Protein AF-M8BZ46-F1 (afdb_monomer_lite)

Radius of gyration: 16.23 Å; chains: 1; bounding box: 36×36×46 Å

Sequence (127 aa):
MAEPAGWCIVSSKEQSVLLWVRDVNGWWVVKKEVPLLKQFGYLKRIRRDEWMKRLRILAMKAGYVYIEFWSIRKSESYILVLNLNTVKLQQIFCNNADERYRGAAFPFFLRLSPLPAADDDKELQDA

Structure (mmCIF, N/CA/C/O backbone):
data_AF-M8BZ46-F1
#
_entry.id   AF-M8BZ46-F1
#
loop_
_atom_site.group_PDB
_atom_site.id
_atom_site.type_symbol
_atom_site.label_atom_id
_atom_site.label_alt_id
_atom_site.label_comp_id
_atom_site.label_asym_id
_atom_site.label_entity_id
_atom_site.label_seq_id
_atom_site.pdbx_PDB_ins_code
_atom_site.Cartn_x
_atom_site.Cartn_y
_atom_site.Cartn_z
_atom_site.occupancy
_atom_site.B_iso_or_equiv
_atom_site.auth_seq_id
_atom_site.auth_comp_id
_atom_site.auth_asym_id
_atom_site.auth_atom_id
_atom_site.pdbx_PDB_model_num
ATOM 1 N N . MET A 1 1 ? 8.506 -4.863 -25.446 1.00 30.16 1 MET A N 1
ATOM 2 C CA . MET A 1 1 ? 9.863 -4.638 -24.908 1.00 30.16 1 MET A CA 1
ATOM 3 C C . MET A 1 1 ? 9.824 -5.049 -23.453 1.00 30.16 1 MET A C 1
ATOM 5 O O . MET A 1 1 ? 9.037 -4.472 -22.715 1.00 30.16 1 MET A O 1
ATOM 9 N N . ALA A 1 2 ? 10.550 -6.100 -23.079 1.00 33.44 2 ALA A N 1
ATOM 10 C CA . ALA A 1 2 ? 10.614 -6.538 -21.692 1.00 33.44 2 ALA A CA 1
ATOM 11 C C . ALA A 1 2 ? 11.322 -5.442 -20.887 1.00 33.44 2 ALA A C 1
ATOM 13 O O . ALA A 1 2 ? 12.478 -5.126 -21.171 1.00 33.44 2 ALA A O 1
ATOM 14 N N . GLU A 1 3 ? 10.610 -4.810 -19.950 1.00 43.00 3 GLU A N 1
ATOM 15 C CA . GLU A 1 3 ? 11.262 -3.973 -18.947 1.00 43.00 3 GLU A CA 1
ATOM 16 C C . GLU A 1 3 ? 12.3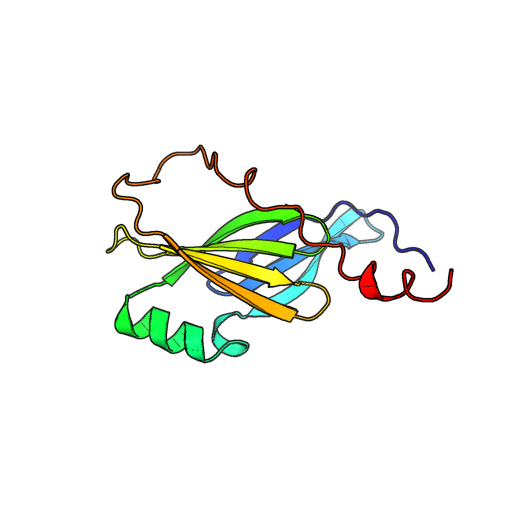61 -4.830 -18.297 1.00 43.00 3 GLU A C 1
ATOM 18 O O . GLU A 1 3 ? 12.107 -6.007 -18.012 1.00 43.00 3 GLU A O 1
ATOM 23 N N . PRO A 1 4 ? 13.587 -4.305 -18.104 1.00 46.81 4 PRO A N 1
ATOM 24 C CA . PRO A 1 4 ? 14.599 -5.047 -17.369 1.00 46.81 4 PRO A CA 1
ATOM 25 C C . PRO A 1 4 ? 13.958 -5.452 -16.047 1.00 46.81 4 PRO A C 1
ATOM 27 O O . PRO A 1 4 ? 13.249 -4.629 -15.467 1.00 46.81 4 PRO A O 1
ATOM 30 N N . ALA A 1 5 ? 14.154 -6.708 -15.629 1.00 54.12 5 ALA A N 1
ATOM 31 C CA . ALA A 1 5 ? 13.701 -7.276 -14.359 1.00 54.12 5 ALA A CA 1
ATOM 32 C C . ALA A 1 5 ? 14.283 -6.453 -13.196 1.00 54.12 5 ALA A C 1
ATOM 34 O O . ALA A 1 5 ? 15.288 -6.787 -12.572 1.00 54.12 5 ALA A O 1
ATOM 35 N N . GLY A 1 6 ? 13.715 -5.268 -13.035 1.00 61.59 6 GLY A N 1
ATOM 36 C CA . GLY A 1 6 ? 14.365 -4.114 -12.471 1.00 61.59 6 GLY A CA 1
ATOM 37 C C . GLY A 1 6 ? 14.122 -4.145 -10.993 1.00 61.59 6 GLY A C 1
ATOM 38 O O . GLY A 1 6 ? 12.986 -4.261 -10.535 1.00 61.59 6 GLY A O 1
ATOM 39 N N . TRP A 1 7 ? 15.209 -4.033 -10.248 1.00 70.88 7 TRP A N 1
ATOM 40 C CA . TRP A 1 7 ? 15.165 -3.841 -8.816 1.00 70.88 7 TRP A CA 1
ATOM 41 C C . TRP A 1 7 ? 14.252 -2.645 -8.548 1.00 70.88 7 TRP A C 1
ATOM 43 O O . TRP A 1 7 ? 14.548 -1.523 -8.965 1.00 70.88 7 TRP A O 1
ATOM 53 N N . CYS A 1 8 ? 13.115 -2.902 -7.911 1.00 83.69 8 CYS A N 1
ATOM 54 C CA . CYS A 1 8 ? 12.167 -1.876 -7.525 1.00 83.69 8 CYS A CA 1
ATOM 55 C C . CYS A 1 8 ? 12.096 -1.805 -6.005 1.00 83.69 8 CYS A C 1
ATOM 57 O O . CYS A 1 8 ? 12.235 -2.809 -5.305 1.00 83.69 8 CYS A O 1
ATOM 59 N N . ILE A 1 9 ? 11.909 -0.594 -5.494 1.00 89.56 9 ILE A N 1
ATOM 60 C CA . ILE A 1 9 ? 11.704 -0.352 -4.070 1.00 89.56 9 ILE A CA 1
ATOM 61 C C . ILE A 1 9 ? 10.314 0.232 -3.910 1.00 89.56 9 ILE A C 1
ATOM 63 O O . ILE A 1 9 ? 9.926 1.150 -4.633 1.00 89.56 9 ILE A O 1
ATOM 67 N N . VAL A 1 10 ? 9.575 -0.276 -2.931 1.00 90.38 10 VAL A N 1
ATOM 68 C CA . VAL A 1 10 ? 8.326 0.342 -2.503 1.00 90.38 10 VAL A CA 1
ATOM 69 C C . VAL A 1 10 ? 8.560 1.025 -1.174 1.00 90.38 10 VAL A C 1
ATOM 71 O O . VAL A 1 10 ? 9.032 0.414 -0.218 1.00 90.38 10 VAL A O 1
ATOM 74 N N . SER A 1 11 ? 8.221 2.305 -1.113 1.00 91.75 11 SER A N 1
ATOM 75 C CA . SER A 1 11 ? 8.237 3.069 0.126 1.00 91.75 11 SER A CA 1
ATOM 76 C C . SER A 1 11 ? 6.921 3.808 0.315 1.00 91.75 11 SER A C 1
ATOM 78 O O . SER A 1 11 ? 6.056 3.832 -0.563 1.00 91.75 11 SER A O 1
ATOM 80 N N . SER A 1 12 ? 6.746 4.395 1.492 1.00 92.12 12 SER A N 1
ATOM 81 C CA . SER A 1 12 ? 5.614 5.264 1.785 1.00 92.12 12 SER A CA 1
ATOM 82 C C . SER A 1 12 ? 6.105 6.650 2.165 1.00 92.12 12 SER A C 1
ATOM 84 O O . SER A 1 12 ? 7.028 6.780 2.972 1.00 92.12 12 SER A O 1
ATOM 86 N N . LYS A 1 13 ? 5.436 7.679 1.653 1.00 92.38 13 LYS A N 1
ATOM 87 C CA . LYS A 1 13 ? 5.593 9.065 2.097 1.00 92.38 13 LYS A CA 1
ATOM 88 C C . LYS A 1 13 ? 4.211 9.581 2.465 1.00 92.38 13 LYS A C 1
ATOM 90 O O . LYS A 1 13 ? 3.311 9.568 1.636 1.00 92.38 13 LYS A O 1
ATOM 95 N N . GLU A 1 14 ? 4.029 9.990 3.717 1.00 89.19 14 GLU A N 1
ATOM 96 C CA . GLU A 1 14 ? 2.719 10.394 4.249 1.00 89.19 14 GLU A CA 1
ATOM 97 C C . GLU A 1 14 ? 1.642 9.303 4.060 1.00 89.19 14 GLU A C 1
ATOM 99 O O . GLU A 1 14 ? 1.773 8.223 4.637 1.00 89.19 14 GLU A O 1
ATOM 104 N N . GLN A 1 15 ? 0.579 9.567 3.283 1.00 91.75 15 GLN A N 1
ATOM 105 C CA . GLN A 1 15 ? -0.413 8.561 2.872 1.00 91.75 15 GLN A CA 1
ATOM 106 C C . GLN A 1 15 ? -0.303 8.162 1.393 1.00 91.75 15 GLN A C 1
ATOM 108 O O . GLN A 1 15 ? -1.288 7.722 0.794 1.00 91.75 15 GLN A O 1
ATOM 113 N N . SER A 1 16 ? 0.882 8.309 0.808 1.00 94.69 16 SER A N 1
ATOM 114 C CA . SER A 1 16 ? 1.188 7.859 -0.545 1.00 94.69 16 SER A CA 1
ATOM 115 C C . SER A 1 16 ? 2.085 6.625 -0.529 1.00 94.69 16 SER A C 1
ATOM 117 O O . SER A 1 16 ? 3.012 6.523 0.279 1.00 94.69 16 SER A O 1
ATOM 119 N N . VAL A 1 17 ? 1.834 5.711 -1.465 1.00 95.44 17 VAL A N 1
ATOM 120 C CA . VAL A 1 17 ? 2.743 4.610 -1.815 1.00 95.44 17 VAL A CA 1
ATOM 121 C C . VAL A 1 17 ? 3.582 5.041 -3.010 1.00 95.44 17 VAL A C 1
ATOM 123 O O . VAL A 1 17 ? 3.036 5.524 -3.999 1.00 95.44 17 VAL A O 1
ATOM 126 N N . LEU A 1 18 ? 4.896 4.863 -2.921 1.00 95.06 18 LEU A N 1
ATOM 127 C CA . LEU A 1 18 ? 5.859 5.241 -3.947 1.00 95.06 18 LEU A CA 1
ATOM 128 C C . LEU A 1 18 ? 6.543 3.990 -4.492 1.00 95.06 18 LEU A C 1
ATOM 130 O O . LEU A 1 18 ? 7.124 3.222 -3.726 1.00 95.06 18 LEU A O 1
ATOM 134 N N . LEU A 1 19 ? 6.494 3.815 -5.810 1.00 93.69 19 LEU A N 1
ATOM 135 C CA . LEU A 1 19 ? 7.282 2.827 -6.535 1.00 93.69 19 LEU A CA 1
ATOM 136 C C . LEU A 1 19 ? 8.517 3.513 -7.113 1.00 93.69 19 LEU A C 1
ATOM 138 O O . LEU A 1 19 ? 8.402 4.399 -7.964 1.00 93.69 19 LEU A O 1
ATOM 142 N N . TRP A 1 20 ? 9.681 3.063 -6.672 1.00 92.69 20 TRP A N 1
ATOM 143 C CA . TRP A 1 20 ? 10.979 3.524 -7.133 1.00 92.69 20 TRP A CA 1
ATOM 144 C C . TRP A 1 20 ? 11.592 2.498 -8.068 1.00 92.69 20 TRP A C 1
ATOM 146 O O . TRP A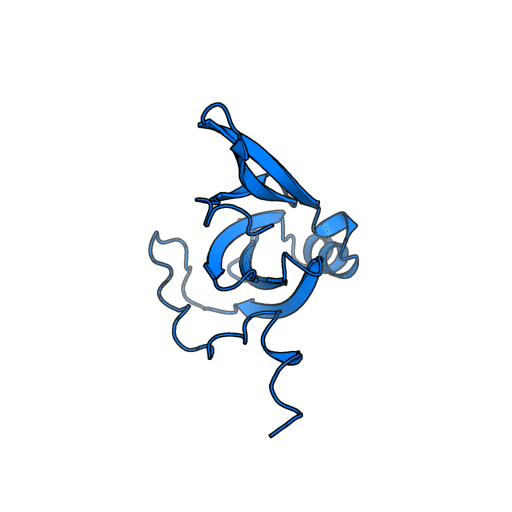 1 20 ? 11.532 1.295 -7.809 1.00 92.69 20 TRP A O 1
ATOM 156 N N . VAL A 1 21 ? 12.218 2.985 -9.129 1.00 91.19 21 VAL A N 1
ATOM 157 C CA . VAL A 1 21 ? 12.983 2.176 -10.080 1.00 91.19 21 VAL A CA 1
ATOM 158 C C . VAL A 1 21 ? 14.352 2.806 -10.288 1.00 91.19 21 VAL A C 1
ATOM 160 O O . VAL A 1 21 ? 14.534 3.998 -10.028 1.00 91.19 21 VAL A O 1
ATOM 163 N N . ARG A 1 22 ? 15.318 2.009 -10.745 1.00 89.31 22 ARG A N 1
ATOM 164 C CA . ARG A 1 22 ? 16.589 2.540 -11.238 1.00 89.31 22 ARG A CA 1
ATOM 165 C C . ARG A 1 22 ? 16.384 3.125 -12.634 1.00 89.31 22 ARG A C 1
ATOM 167 O O . ARG A 1 22 ? 15.819 2.456 -13.496 1.00 89.31 22 ARG A O 1
ATOM 174 N N . ASP A 1 23 ? 16.821 4.361 -12.840 1.00 86.81 23 ASP A N 1
ATOM 175 C CA . ASP A 1 23 ? 16.914 4.949 -14.175 1.00 86.81 23 ASP A CA 1
ATOM 176 C C . ASP A 1 23 ? 18.135 4.397 -14.941 1.00 86.81 23 ASP A C 1
ATOM 178 O O . ASP A 1 23 ? 18.920 3.600 -14.418 1.00 86.81 23 ASP A O 1
ATOM 182 N N . VAL A 1 24 ? 18.309 4.833 -16.191 1.00 85.56 24 VAL A N 1
ATOM 183 C CA . VAL A 1 24 ? 19.437 4.424 -17.052 1.00 85.56 24 VAL A CA 1
ATOM 184 C C . VAL A 1 24 ? 20.809 4.825 -16.501 1.00 85.56 24 VAL A C 1
ATOM 186 O O . VAL A 1 24 ? 21.811 4.205 -16.841 1.00 85.56 24 VAL A O 1
ATOM 189 N N . ASN A 1 25 ? 20.854 5.832 -15.631 1.00 88.06 25 ASN A N 1
ATOM 190 C CA . ASN A 1 25 ? 22.064 6.324 -14.978 1.00 88.06 25 ASN A CA 1
ATOM 191 C C . ASN A 1 25 ? 22.307 5.627 -13.628 1.00 88.06 25 ASN A C 1
ATOM 193 O O . ASN A 1 25 ? 23.263 5.944 -12.920 1.00 88.06 25 ASN A O 1
ATOM 197 N N . GLY A 1 26 ? 21.431 4.695 -13.246 1.00 83.94 26 GLY A N 1
ATOM 198 C CA . GLY A 1 26 ? 21.489 3.999 -11.978 1.00 83.94 26 GLY A CA 1
ATOM 199 C C . GLY A 1 26 ? 21.019 4.833 -10.788 1.00 83.94 26 GLY A C 1
ATOM 200 O O . GLY A 1 26 ? 21.312 4.442 -9.669 1.00 83.94 26 GLY A O 1
ATOM 201 N N . TRP A 1 27 ? 20.280 5.930 -10.942 1.00 89.19 27 TRP A N 1
ATOM 202 C CA . TRP A 1 27 ? 19.654 6.669 -9.836 1.00 89.19 27 TRP A CA 1
ATOM 203 C C . TRP A 1 27 ? 18.270 6.116 -9.496 1.00 89.19 27 TRP A C 1
ATOM 205 O O . TRP A 1 27 ? 17.566 5.592 -10.353 1.00 89.19 27 TRP A O 1
ATOM 215 N N . TRP A 1 28 ? 17.863 6.227 -8.229 1.00 91.06 28 TRP A N 1
ATOM 216 C CA . TRP A 1 28 ? 16.496 5.894 -7.826 1.00 91.06 28 TRP A CA 1
ATOM 217 C C . TRP A 1 28 ? 15.551 7.033 -8.187 1.00 91.06 28 TRP A C 1
ATOM 219 O O . TRP A 1 28 ? 15.688 8.144 -7.677 1.00 91.06 28 TRP A O 1
ATOM 229 N N . VAL A 1 29 ? 14.558 6.734 -9.019 1.00 92.69 29 VAL A N 1
ATOM 230 C CA . VAL A 1 29 ? 13.519 7.683 -9.428 1.00 92.69 29 VAL A CA 1
ATOM 231 C C . VAL A 1 29 ? 12.138 7.127 -9.109 1.00 92.69 29 VAL A C 1
ATOM 233 O O . VAL A 1 29 ? 11.906 5.917 -9.182 1.00 92.69 29 VAL A O 1
ATOM 236 N N . VAL A 1 30 ? 11.202 8.005 -8.744 1.00 93.31 30 VAL A N 1
ATOM 237 C CA . VAL A 1 30 ? 9.804 7.615 -8.523 1.00 93.31 30 VAL A CA 1
ATOM 238 C C . VAL A 1 30 ? 9.153 7.360 -9.880 1.00 93.31 30 VAL A C 1
ATOM 240 O O . VAL A 1 30 ? 8.912 8.295 -10.638 1.00 93.31 30 VAL A O 1
ATOM 243 N N . LYS A 1 31 ? 8.833 6.097 -10.175 1.00 92.31 31 LYS A N 1
ATOM 244 C CA . LYS A 1 31 ? 8.057 5.710 -11.366 1.00 92.31 31 LYS A CA 1
ATOM 245 C C . LYS A 1 31 ? 6.567 5.960 -11.160 1.00 92.31 31 LYS A C 1
ATOM 247 O O . LYS A 1 31 ? 5.860 6.308 -12.101 1.00 92.31 31 LYS A O 1
ATOM 252 N N . LYS A 1 32 ? 6.072 5.736 -9.939 1.00 92.75 32 LYS A N 1
ATOM 253 C CA . LYS A 1 32 ? 4.642 5.832 -9.624 1.00 92.75 32 LYS A CA 1
ATOM 254 C C . LYS A 1 32 ? 4.414 6.287 -8.192 1.00 92.75 32 LYS A C 1
ATOM 256 O O . LYS A 1 32 ? 5.021 5.754 -7.269 1.00 92.75 32 LYS A O 1
ATOM 261 N N . GLU A 1 33 ? 3.479 7.212 -8.018 1.00 95.88 33 GLU A N 1
ATOM 262 C CA . GLU A 1 33 ? 2.950 7.615 -6.718 1.00 95.88 33 GLU A CA 1
ATOM 263 C C . GLU A 1 33 ? 1.448 7.323 -6.659 1.00 95.88 33 GLU A C 1
ATOM 265 O O . GLU A 1 33 ? 0.688 7.697 -7.554 1.00 95.88 33 GLU A O 1
ATOM 270 N N . VAL A 1 34 ? 1.010 6.657 -5.591 1.00 96.19 34 VAL A N 1
ATOM 271 C CA . VAL A 1 34 ? -0.398 6.354 -5.335 1.00 96.19 34 VAL A CA 1
ATOM 272 C C . VAL A 1 34 ? -0.828 7.031 -4.032 1.00 96.19 34 VAL A C 1
ATOM 274 O O . VAL A 1 34 ? -0.601 6.471 -2.956 1.00 96.19 34 VAL A O 1
ATOM 277 N N . PRO A 1 35 ? -1.470 8.214 -4.095 1.00 95.50 35 PRO A N 1
ATOM 278 C CA . PRO A 1 35 ? -1.994 8.892 -2.913 1.00 95.50 35 PRO A CA 1
ATOM 279 C C . PRO A 1 35 ? -3.268 8.191 -2.427 1.00 95.50 35 PRO A C 1
ATOM 281 O O . PRO A 1 35 ? -4.362 8.437 -2.947 1.00 95.50 35 PRO A O 1
ATOM 284 N N . LEU A 1 36 ? -3.147 7.322 -1.419 1.00 94.62 36 LEU A N 1
ATOM 285 C CA . LEU A 1 36 ? -4.216 6.403 -1.011 1.00 94.62 36 LEU A CA 1
ATOM 286 C C . LEU A 1 36 ? -5.504 7.134 -0.627 1.00 94.62 36 LEU A C 1
ATOM 288 O O . LEU A 1 36 ? -6.580 6.754 -1.072 1.00 94.62 36 LEU A O 1
ATOM 292 N N . LEU A 1 37 ? -5.418 8.220 0.146 1.00 93.00 37 LEU A N 1
ATOM 293 C CA . LEU A 1 37 ? -6.612 8.962 0.571 1.00 93.00 37 LEU A CA 1
ATOM 294 C C . LEU A 1 37 ? -7.294 9.714 -0.572 1.00 93.00 37 LEU A C 1
ATOM 296 O O . LEU A 1 37 ? -8.488 9.990 -0.488 1.00 93.00 37 LEU A O 1
ATOM 300 N N . LYS A 1 38 ? -6.548 10.090 -1.616 1.00 93.25 38 LYS A N 1
ATOM 301 C CA . LYS A 1 38 ? -7.118 10.752 -2.792 1.00 93.25 38 LYS A CA 1
ATOM 302 C C . LYS A 1 38 ? -7.794 9.729 -3.702 1.00 93.25 38 LYS A C 1
ATOM 304 O O . LYS A 1 38 ? -8.883 10.009 -4.186 1.00 93.25 38 LYS A O 1
ATOM 309 N N . GLN A 1 39 ? -7.170 8.565 -3.880 1.00 94.12 39 GLN A N 1
ATOM 310 C CA . GLN A 1 39 ? -7.683 7.489 -4.730 1.00 94.12 39 GLN A CA 1
ATOM 311 C C . GLN A 1 39 ? -8.847 6.723 -4.089 1.00 94.12 39 GLN A C 1
ATOM 313 O O . GLN A 1 39 ? -9.794 6.345 -4.770 1.00 94.12 39 GLN A O 1
ATOM 318 N N . PHE A 1 40 ? -8.813 6.520 -2.771 1.00 93.31 40 PHE A N 1
ATOM 319 C CA . PHE A 1 40 ? -9.747 5.650 -2.064 1.00 93.31 40 PHE A CA 1
ATOM 320 C C . PHE A 1 40 ? -10.507 6.428 -0.986 1.00 93.31 40 PHE A C 1
ATOM 322 O O . PHE A 1 40 ? -10.068 6.566 0.157 1.00 93.31 40 PHE A O 1
ATOM 329 N N . GLY A 1 41 ? -11.684 6.944 -1.353 1.00 90.94 41 GLY A N 1
ATOM 330 C CA . GLY A 1 41 ? -12.491 7.814 -0.490 1.00 90.94 41 GLY A CA 1
ATOM 331 C C . GLY A 1 41 ? -12.889 7.193 0.855 1.00 90.94 41 GLY A C 1
ATOM 332 O O . GLY A 1 41 ? -12.951 7.906 1.856 1.00 90.94 41 GLY A O 1
ATOM 333 N N . TYR A 1 42 ? -13.090 5.874 0.923 1.00 88.25 42 TYR A N 1
ATOM 334 C CA . TYR A 1 42 ? -13.408 5.183 2.180 1.00 88.25 42 TYR A CA 1
ATOM 335 C C . TYR A 1 42 ? -12.250 5.223 3.191 1.00 88.25 42 TYR A C 1
ATOM 337 O O . TYR A 1 42 ? -12.506 5.300 4.390 1.00 88.25 42 TYR A O 1
ATOM 345 N N . LEU A 1 43 ? -10.985 5.297 2.750 1.00 92.31 43 LEU A N 1
ATOM 346 C CA . LEU A 1 43 ? -9.846 5.454 3.665 1.00 92.31 43 LEU A CA 1
ATOM 347 C C . LEU A 1 43 ? -9.868 6.814 4.377 1.00 92.31 43 LEU A C 1
ATOM 349 O O . LEU A 1 43 ? -9.331 6.941 5.477 1.00 92.31 43 LEU A O 1
ATOM 353 N N . LYS A 1 44 ? -10.519 7.835 3.795 1.00 92.44 44 LYS A N 1
ATOM 354 C CA . LYS A 1 44 ? -10.736 9.117 4.485 1.00 92.44 44 LYS A CA 1
ATOM 355 C C . LYS A 1 44 ? -11.654 8.958 5.696 1.00 92.44 44 LYS A C 1
ATOM 357 O O . LYS A 1 44 ? -11.436 9.651 6.686 1.00 92.44 44 LYS A O 1
ATOM 362 N N . ARG A 1 45 ? -12.649 8.062 5.619 1.00 91.25 45 ARG A N 1
ATOM 363 C CA . ARG A 1 45 ? -13.551 7.754 6.741 1.00 91.25 45 ARG A CA 1
ATOM 364 C C . ARG A 1 45 ? -12.781 7.055 7.854 1.00 91.25 45 ARG A C 1
ATOM 366 O O . ARG A 1 45 ? -12.680 7.618 8.932 1.00 91.25 45 ARG A O 1
ATOM 373 N N . ILE A 1 46 ? -12.077 5.964 7.536 1.00 89.12 46 ILE A N 1
ATOM 374 C CA . ILE A 1 46 ? -11.220 5.240 8.497 1.00 89.12 46 ILE A CA 1
ATOM 375 C C . ILE A 1 46 ? -10.208 6.187 9.165 1.00 89.12 46 ILE A C 1
ATOM 377 O O . ILE A 1 46 ? -10.040 6.196 10.381 1.00 89.12 46 ILE A O 1
ATOM 381 N N . ARG A 1 47 ? -9.563 7.069 8.392 1.00 90.69 47 ARG A N 1
ATOM 382 C CA . ARG A 1 47 ? -8.672 8.096 8.951 1.00 90.69 47 ARG A CA 1
ATOM 383 C C . ARG A 1 47 ? -9.365 9.008 9.963 1.00 90.69 47 ARG A C 1
ATOM 385 O O . ARG A 1 47 ? -8.745 9.380 10.959 1.00 90.69 47 ARG A O 1
ATOM 392 N N . ARG A 1 48 ? -10.574 9.475 9.651 1.00 90.56 48 ARG A N 1
ATOM 393 C CA . ARG A 1 48 ? -11.304 10.446 10.472 1.00 90.56 48 ARG A CA 1
ATOM 394 C C . ARG A 1 48 ? -11.852 9.789 11.732 1.00 90.56 48 ARG A C 1
ATOM 396 O O . ARG A 1 48 ? -11.646 10.325 12.816 1.00 90.56 48 ARG A O 1
ATOM 403 N N . ASP A 1 49 ? -12.501 8.647 11.566 1.00 90.31 49 ASP A N 1
ATOM 404 C CA . ASP A 1 49 ? -13.284 7.996 12.610 1.00 90.31 49 ASP A CA 1
ATOM 405 C C . ASP A 1 49 ? -12.363 7.219 13.563 1.00 90.31 49 ASP A C 1
ATOM 407 O O . ASP A 1 49 ? -12.512 7.285 14.782 1.00 90.31 49 ASP A O 1
ATOM 411 N N . GLU A 1 50 ? -11.313 6.591 13.027 1.00 87.94 50 GLU A N 1
ATOM 412 C CA . GLU A 1 50 ? -10.395 5.736 13.791 1.00 87.94 50 GLU A CA 1
ATOM 413 C C . GLU A 1 50 ? -8.995 6.332 13.953 1.00 87.94 50 GLU A C 1
ATOM 415 O O . GLU A 1 50 ? -8.088 5.715 14.513 1.00 87.94 50 GLU A O 1
ATOM 420 N N . TRP A 1 51 ? -8.806 7.578 13.511 1.00 87.56 51 TRP A N 1
ATOM 421 C CA . TRP A 1 51 ? -7.555 8.323 13.663 1.00 87.56 51 TRP A CA 1
ATOM 422 C C . TRP A 1 51 ? -6.343 7.669 12.983 1.00 87.56 51 TRP A C 1
ATOM 424 O O . TRP A 1 51 ? -5.200 7.961 13.362 1.00 87.56 51 TRP A O 1
ATOM 434 N N . MET A 1 52 ? -6.563 6.825 11.971 1.00 88.56 52 MET A N 1
ATOM 435 C CA . MET A 1 52 ? -5.499 6.191 11.189 1.00 88.56 52 MET A CA 1
ATOM 436 C C . MET A 1 52 ? -4.756 7.233 10.348 1.00 88.56 52 MET A C 1
ATOM 438 O O . MET A 1 52 ? -5.357 8.009 9.605 1.00 88.56 52 MET A O 1
ATOM 442 N N . LYS A 1 53 ? -3.430 7.309 10.491 1.00 88.94 53 LYS A N 1
ATOM 443 C CA . LYS A 1 53 ? -2.631 8.409 9.914 1.00 88.94 53 LYS A CA 1
ATOM 444 C C . LYS A 1 53 ? -1.380 7.958 9.181 1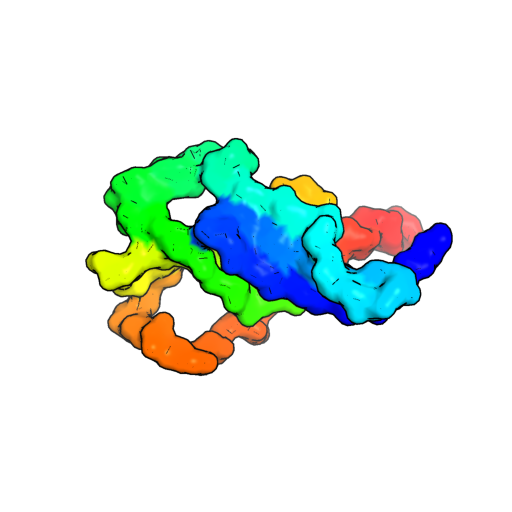.00 88.94 53 LYS A C 1
ATOM 446 O O . LYS A 1 53 ? -0.940 8.682 8.288 1.00 88.94 53 LYS A O 1
ATOM 451 N N . ARG A 1 54 ? -0.785 6.837 9.579 1.00 89.00 54 ARG A N 1
ATOM 452 C CA . ARG A 1 54 ? 0.543 6.415 9.128 1.00 89.00 54 ARG A CA 1
ATOM 453 C C . ARG A 1 54 ? 0.435 5.162 8.282 1.00 89.00 54 ARG A C 1
ATOM 455 O O . ARG A 1 54 ? -0.369 4.290 8.590 1.00 89.00 54 ARG A O 1
ATOM 462 N N . LEU A 1 55 ? 1.265 5.089 7.250 1.00 90.62 55 LEU A N 1
ATOM 463 C CA . LEU A 1 55 ? 1.454 3.888 6.453 1.00 90.62 55 LEU A CA 1
ATOM 464 C C . LEU A 1 55 ? 2.792 3.244 6.800 1.00 90.62 55 LEU A C 1
ATOM 466 O O . LEU A 1 55 ? 3.763 3.935 7.114 1.00 90.62 55 LEU A O 1
ATOM 470 N N . ARG A 1 56 ? 2.836 1.922 6.716 1.00 89.31 56 ARG A N 1
ATOM 471 C CA . ARG A 1 56 ? 4.060 1.131 6.726 1.00 89.31 56 ARG A CA 1
ATOM 472 C C . ARG A 1 56 ? 3.964 0.110 5.602 1.00 89.31 56 ARG A C 1
ATOM 474 O O . ARG A 1 56 ? 2.993 -0.637 5.534 1.00 89.31 56 ARG A O 1
ATOM 481 N N . ILE A 1 57 ? 4.956 0.094 4.718 1.00 89.06 57 ILE A N 1
ATOM 482 C CA . ILE A 1 57 ? 5.074 -0.951 3.698 1.00 89.06 57 ILE A CA 1
ATOM 483 C C . ILE A 1 57 ? 5.554 -2.221 4.383 1.00 89.06 57 ILE A C 1
ATOM 485 O O . ILE A 1 57 ? 6.510 -2.182 5.155 1.00 89.06 57 ILE A O 1
ATOM 489 N N . LEU A 1 58 ? 4.868 -3.324 4.117 1.00 86.19 58 LEU A N 1
ATOM 490 C CA . LEU A 1 58 ? 5.127 -4.594 4.778 1.00 86.19 58 LEU A CA 1
ATOM 491 C C . LEU A 1 58 ? 5.860 -5.555 3.855 1.00 86.19 58 LEU A C 1
ATOM 493 O O . LEU A 1 58 ? 6.871 -6.137 4.228 1.00 86.19 58 LEU A O 1
ATOM 497 N N . ALA A 1 59 ? 5.343 -5.699 2.638 1.00 85.12 59 ALA A N 1
ATOM 498 C CA . ALA A 1 59 ? 5.913 -6.542 1.605 1.00 85.12 59 ALA A CA 1
ATOM 499 C C . ALA A 1 59 ? 5.404 -6.104 0.230 1.00 85.12 59 ALA A C 1
ATOM 501 O O . ALA A 1 59 ? 4.324 -5.517 0.105 1.00 85.12 59 ALA A O 1
ATOM 502 N N . MET A 1 60 ? 6.163 -6.455 -0.803 1.00 84.38 60 MET A N 1
ATOM 503 C CA . MET A 1 60 ? 5.712 -6.426 -2.188 1.00 84.38 60 MET A CA 1
ATOM 504 C C . MET A 1 60 ? 5.882 -7.822 -2.785 1.00 84.38 60 MET A C 1
ATOM 506 O O . MET A 1 60 ? 6.929 -8.442 -2.616 1.00 84.38 60 MET A O 1
ATOM 510 N N . LYS A 1 61 ? 4.861 -8.321 -3.481 1.00 82.75 61 LYS A N 1
ATOM 511 C CA . LYS A 1 61 ? 4.903 -9.617 -4.166 1.00 82.75 61 LYS A CA 1
ATOM 512 C C . LYS A 1 61 ? 3.993 -9.582 -5.388 1.00 82.75 61 LYS A C 1
ATOM 514 O O . LYS A 1 61 ? 2.849 -9.169 -5.261 1.00 82.75 61 LYS A O 1
ATOM 519 N N . ALA A 1 62 ? 4.490 -10.012 -6.548 1.00 82.75 62 ALA A N 1
ATOM 520 C CA . ALA A 1 62 ? 3.703 -10.147 -7.784 1.00 82.75 62 ALA A CA 1
ATOM 521 C C . ALA A 1 62 ? 2.867 -8.895 -8.157 1.00 82.75 62 ALA A C 1
ATOM 523 O O . ALA A 1 62 ? 1.704 -8.996 -8.530 1.00 82.75 62 ALA A O 1
ATOM 524 N N . GLY A 1 63 ? 3.432 -7.690 -7.999 1.00 83.62 63 GLY A N 1
ATOM 525 C CA . GLY A 1 63 ? 2.730 -6.425 -8.282 1.00 83.62 63 GLY A CA 1
ATOM 526 C C . GLY A 1 63 ? 1.760 -5.961 -7.186 1.00 83.62 63 GLY A C 1
ATOM 527 O O . GLY A 1 63 ? 1.201 -4.867 -7.282 1.00 83.62 63 GLY A O 1
ATOM 528 N N . TYR A 1 64 ? 1.602 -6.737 -6.115 1.00 87.75 64 TYR A N 1
ATOM 529 C CA . TYR A 1 64 ? 0.837 -6.369 -4.931 1.00 87.75 64 TYR A CA 1
ATOM 530 C C . TYR A 1 64 ? 1.727 -5.770 -3.856 1.00 87.75 64 TYR A C 1
ATOM 532 O O . TYR A 1 64 ? 2.825 -6.261 -3.599 1.00 87.75 64 TYR A O 1
ATOM 540 N N . VAL A 1 65 ? 1.220 -4.739 -3.189 1.00 89.75 65 VAL A N 1
ATOM 541 C CA . VAL A 1 65 ? 1.841 -4.124 -2.020 1.00 89.75 65 VAL A CA 1
ATOM 542 C C . VAL A 1 65 ? 0.927 -4.316 -0.828 1.00 89.75 65 VAL A C 1
ATOM 544 O O . VAL A 1 65 ? -0.236 -3.909 -0.844 1.00 89.75 65 VAL A O 1
ATOM 547 N N . TYR A 1 66 ? 1.495 -4.902 0.215 1.00 89.88 66 TYR A N 1
ATOM 548 C CA . TYR A 1 66 ? 0.855 -5.057 1.505 1.00 89.88 66 TYR A CA 1
ATOM 549 C C . TYR A 1 66 ? 1.265 -3.899 2.404 1.00 89.88 66 TYR A C 1
ATOM 551 O O . TYR A 1 66 ? 2.455 -3.603 2.560 1.00 89.88 66 TYR A O 1
ATOM 559 N N . ILE A 1 67 ? 0.271 -3.219 2.962 1.00 91.00 67 ILE A N 1
ATOM 560 C CA . ILE A 1 67 ? 0.452 -1.947 3.656 1.00 91.00 67 ILE A CA 1
ATOM 561 C C . ILE A 1 67 ? -0.275 -2.015 4.987 1.00 91.00 67 ILE A C 1
ATOM 563 O O . ILE A 1 67 ? -1.447 -2.367 5.034 1.00 91.00 67 ILE A O 1
ATOM 567 N N . GLU A 1 68 ? 0.391 -1.624 6.062 1.00 90.25 68 GLU A N 1
ATOM 568 C CA . GLU A 1 68 ? -0.253 -1.405 7.350 1.00 90.25 68 GLU A CA 1
ATOM 569 C C . GLU A 1 68 ? -0.633 0.071 7.467 1.00 90.25 68 GLU A C 1
ATOM 571 O O . GLU A 1 68 ? 0.225 0.955 7.381 1.00 90.25 68 GLU A O 1
ATOM 576 N N . PHE A 1 69 ? -1.917 0.343 7.677 1.00 90.75 69 PHE A N 1
ATOM 577 C CA . PHE A 1 69 ? -2.465 1.663 7.948 1.00 90.75 69 PHE A CA 1
ATOM 578 C C . PHE A 1 69 ? -2.864 1.765 9.418 1.00 90.75 69 PHE A C 1
ATOM 580 O O . PHE A 1 69 ? -3.744 1.048 9.883 1.00 90.75 69 PHE A O 1
ATOM 587 N N . TRP A 1 70 ? -2.185 2.635 10.163 1.00 88.50 70 TRP A N 1
ATOM 588 C CA . TRP A 1 70 ? -2.218 2.602 11.624 1.00 88.50 70 TRP A CA 1
ATOM 589 C C . TRP A 1 70 ? -2.202 3.993 12.270 1.00 88.50 70 TRP A C 1
ATOM 591 O O . TRP A 1 70 ? -1.966 5.032 11.630 1.00 88.50 70 TRP A O 1
ATOM 601 N N . SER A 1 71 ? -2.440 4.010 13.583 1.00 85.12 71 SER A N 1
ATOM 602 C CA . SER A 1 71 ? -2.388 5.196 14.436 1.00 85.12 71 SER A CA 1
ATOM 603 C C . SER A 1 71 ? -1.527 4.954 15.668 1.00 85.12 71 SER A C 1
ATOM 605 O O . SER A 1 71 ? -1.601 3.904 16.289 1.00 85.12 71 SER A O 1
ATOM 607 N N . ILE A 1 72 ? -0.761 5.957 16.106 1.00 81.62 72 ILE A N 1
ATOM 608 C CA . ILE A 1 72 ? -0.013 5.857 17.373 1.00 81.62 72 ILE A CA 1
ATOM 609 C C . ILE A 1 72 ? -0.940 5.814 18.601 1.00 81.62 72 ILE A C 1
ATOM 611 O O . ILE A 1 72 ? -0.539 5.348 19.667 1.00 81.62 72 ILE A O 1
ATOM 615 N N . ARG A 1 73 ? -2.176 6.307 18.437 1.00 81.38 73 ARG A N 1
ATOM 616 C CA . ARG A 1 73 ? -3.191 6.430 19.491 1.00 81.38 73 ARG A CA 1
ATOM 617 C C . ARG A 1 73 ? -4.040 5.169 19.668 1.00 81.38 73 ARG A C 1
ATOM 619 O O . ARG A 1 73 ? -4.816 5.114 20.614 1.00 81.38 73 ARG A O 1
ATOM 626 N N . LYS A 1 74 ? -3.920 4.196 18.764 1.00 76.75 74 LYS A N 1
ATOM 627 C CA . LYS A 1 74 ? -4.700 2.955 18.757 1.00 76.75 74 LYS A CA 1
ATOM 628 C C . LYS A 1 74 ? -3.764 1.747 18.704 1.00 76.75 74 LYS A C 1
ATOM 630 O O . LYS A 1 74 ? -2.596 1.872 18.327 1.00 76.75 74 LYS A O 1
ATOM 635 N N . SER A 1 75 ? -4.260 0.609 19.172 1.00 72.88 75 SER A N 1
ATOM 636 C CA . SER A 1 75 ? -3.624 -0.703 19.002 1.00 72.88 75 SER A CA 1
ATOM 637 C C . SER A 1 75 ? -4.024 -1.345 17.675 1.00 72.88 75 SER A C 1
ATOM 639 O O . SER A 1 75 ? -3.181 -1.966 17.043 1.00 72.88 75 SER A O 1
ATOM 641 N N . GLU A 1 76 ? -5.269 -1.132 17.249 1.00 79.56 76 GLU A N 1
ATOM 642 C CA . GLU A 1 76 ? -5.826 -1.624 15.988 1.00 79.56 76 GLU A CA 1
ATOM 643 C C . GLU A 1 76 ? -5.105 -1.002 14.781 1.00 79.56 76 GLU A C 1
ATOM 645 O O . GLU A 1 76 ? -4.734 0.182 14.785 1.00 79.56 76 GLU A O 1
ATOM 650 N N . SER A 1 77 ? -4.918 -1.800 13.732 1.00 85.25 77 SER A N 1
ATOM 651 C CA . SER A 1 77 ? -4.418 -1.345 12.433 1.00 85.25 77 SER A CA 1
ATOM 652 C C . SER A 1 77 ? -5.211 -1.974 11.293 1.00 85.25 77 SER A C 1
ATOM 654 O O . SER A 1 77 ? -5.962 -2.922 11.488 1.00 85.25 77 SER A O 1
ATOM 656 N N . TYR A 1 78 ? -5.065 -1.441 10.085 1.00 87.38 78 TYR A N 1
ATOM 657 C CA . TYR A 1 78 ? -5.650 -2.018 8.880 1.00 87.38 78 TYR A CA 1
ATOM 658 C C . TYR A 1 78 ? -4.562 -2.558 7.973 1.00 87.38 78 TYR A C 1
ATOM 660 O O . TYR A 1 78 ? -3.612 -1.844 7.661 1.00 87.38 78 TYR A O 1
ATOM 668 N N . ILE A 1 79 ? -4.727 -3.782 7.483 1.00 88.94 79 ILE A N 1
ATOM 669 C CA . ILE A 1 79 ? -3.885 -4.319 6.417 1.00 88.94 79 ILE A CA 1
ATOM 670 C C . ILE A 1 79 ? -4.583 -4.070 5.088 1.00 88.94 79 ILE A C 1
ATOM 672 O O . ILE A 1 79 ? -5.699 -4.532 4.863 1.00 88.94 79 ILE A O 1
ATOM 676 N N . LEU A 1 80 ? -3.923 -3.322 4.214 1.00 91.44 80 LEU A N 1
ATOM 677 C CA . LEU A 1 80 ? -4.401 -2.964 2.889 1.00 91.44 80 LEU A CA 1
ATOM 678 C C . LEU A 1 80 ? -3.600 -3.734 1.839 1.00 91.44 80 LEU A C 1
ATOM 680 O O . LEU A 1 80 ? -2.371 -3.803 1.923 1.00 91.44 80 LEU A O 1
ATOM 684 N N . VAL A 1 81 ? -4.288 -4.256 0.826 1.00 91.69 81 VAL A N 1
ATOM 685 C CA . VAL A 1 81 ? -3.663 -4.918 -0.326 1.00 91.69 81 VAL A CA 1
ATOM 686 C C . VAL A 1 81 ? -3.895 -4.076 -1.573 1.00 91.69 81 VAL A C 1
ATOM 688 O O . VAL A 1 81 ? -5.018 -3.977 -2.071 1.00 91.69 81 VAL A O 1
ATOM 691 N N . LEU A 1 82 ? -2.830 -3.453 -2.075 1.00 92.81 82 LEU A N 1
ATOM 692 C CA . LEU A 1 82 ? -2.855 -2.605 -3.263 1.00 92.81 82 LEU A CA 1
ATOM 693 C C . LEU A 1 82 ? -2.257 -3.349 -4.456 1.00 92.81 82 LEU A C 1
ATOM 695 O O . LEU A 1 82 ? -1.077 -3.685 -4.439 1.00 92.81 82 LEU A O 1
ATOM 699 N N . ASN A 1 83 ? -3.030 -3.525 -5.524 1.00 91.44 83 ASN A N 1
ATOM 700 C CA . ASN A 1 83 ? -2.487 -3.908 -6.824 1.00 91.44 83 ASN A CA 1
ATOM 701 C C . ASN A 1 83 ? -1.874 -2.663 -7.485 1.00 91.44 83 ASN A C 1
ATOM 703 O O . ASN A 1 83 ? -2.597 -1.720 -7.820 1.00 91.44 83 ASN A O 1
ATOM 707 N N . LEU A 1 84 ? -0.550 -2.633 -7.662 1.00 88.19 84 LEU A N 1
ATOM 708 C CA . LEU A 1 84 ? 0.141 -1.491 -8.265 1.00 88.19 84 LEU A CA 1
ATOM 709 C C . LEU A 1 84 ? -0.085 -1.381 -9.771 1.00 88.19 84 LEU A C 1
ATOM 711 O O . LEU A 1 84 ? -0.018 -0.264 -10.285 1.00 88.19 84 LEU A O 1
ATOM 715 N N . ASN A 1 85 ? -0.379 -2.476 -10.470 1.00 86.31 85 ASN A N 1
ATOM 716 C CA . ASN A 1 85 ? -0.630 -2.456 -11.910 1.00 86.31 85 ASN A CA 1
ATOM 717 C C . ASN A 1 85 ? -1.955 -1.739 -12.186 1.00 86.31 85 ASN A C 1
ATOM 719 O O . ASN A 1 85 ? -1.989 -0.739 -12.903 1.00 86.31 85 ASN A O 1
ATOM 723 N N . THR A 1 86 ? -3.025 -2.166 -11.511 1.00 90.00 86 THR A N 1
ATOM 724 C CA . THR A 1 86 ? -4.376 -1.622 -11.709 1.00 90.00 86 THR A CA 1
ATOM 725 C C . THR A 1 86 ? -4.700 -0.423 -10.818 1.00 90.00 86 THR A C 1
ATOM 727 O O . THR A 1 86 ? -5.728 0.217 -11.020 1.00 90.00 86 THR A O 1
ATOM 730 N N . VAL A 1 87 ? -3.882 -0.137 -9.798 1.00 91.88 87 VAL A N 1
ATOM 731 C CA . VAL A 1 87 ? -4.152 0.880 -8.758 1.00 91.88 87 VAL A CA 1
ATOM 732 C C . VAL A 1 87 ? -5.489 0.627 -8.053 1.00 91.88 87 VAL A C 1
ATOM 734 O O . VAL A 1 87 ? -6.245 1.544 -7.744 1.00 91.88 87 VAL A O 1
ATOM 737 N N . LYS A 1 88 ? -5.804 -0.647 -7.802 1.00 92.25 88 LYS A N 1
ATOM 738 C CA . LYS A 1 88 ? -7.008 -1.042 -7.060 1.00 92.25 88 LYS A CA 1
ATOM 739 C C . LYS A 1 88 ? -6.614 -1.561 -5.691 1.00 92.25 88 LYS A C 1
ATOM 741 O O . LYS A 1 88 ? -5.686 -2.361 -5.576 1.00 92.25 88 LYS A O 1
ATOM 746 N N . LEU A 1 89 ? -7.340 -1.127 -4.668 1.00 91.81 89 LEU A N 1
ATOM 747 C CA . LEU A 1 89 ? -7.275 -1.760 -3.361 1.00 91.81 89 LEU A CA 1
ATOM 748 C C . LEU A 1 89 ? -8.201 -2.973 -3.380 1.00 91.81 89 LEU A C 1
ATOM 750 O O . LEU A 1 89 ? -9.408 -2.815 -3.551 1.00 91.81 89 LEU A O 1
ATOM 754 N N . GLN A 1 90 ? -7.631 -4.168 -3.277 1.00 84.81 90 GLN A N 1
ATOM 755 C CA . GLN A 1 90 ? -8.402 -5.403 -3.387 1.00 84.81 90 GLN A CA 1
ATOM 756 C C . GLN A 1 90 ? -8.996 -5.831 -2.051 1.00 84.81 90 GLN A C 1
ATOM 758 O O . GLN A 1 90 ? -10.124 -6.310 -2.011 1.00 84.81 90 GLN A O 1
ATOM 763 N N . GLN A 1 91 ? -8.246 -5.665 -0.961 1.00 79.44 91 GLN A N 1
ATOM 764 C CA . GLN A 1 91 ? -8.653 -6.136 0.359 1.00 79.44 91 GLN A CA 1
ATOM 765 C C . GLN A 1 91 ? -8.228 -5.161 1.454 1.00 79.44 91 GLN A C 1
ATOM 767 O O . GLN A 1 91 ? -7.194 -4.491 1.356 1.00 79.44 91 GLN A O 1
ATOM 772 N N . ILE A 1 92 ? -9.060 -5.103 2.492 1.00 82.56 92 ILE A N 1
ATOM 773 C CA . ILE A 1 92 ? -8.850 -4.346 3.723 1.00 82.56 92 ILE A CA 1
ATOM 774 C C . ILE A 1 92 ? -9.199 -5.286 4.867 1.00 82.56 92 ILE A C 1
ATOM 776 O O . ILE A 1 92 ? -10.336 -5.744 4.963 1.00 82.56 92 ILE A O 1
ATOM 780 N N . PHE A 1 93 ? -8.234 -5.555 5.732 1.00 81.94 93 PHE A N 1
ATOM 781 C CA . PHE A 1 93 ? -8.428 -6.379 6.917 1.00 81.94 93 PHE A CA 1
ATOM 782 C C . PHE A 1 93 ? -8.268 -5.513 8.154 1.00 81.94 93 PHE A C 1
ATOM 784 O O . PHE A 1 93 ? -7.284 -4.779 8.252 1.00 81.94 93 PHE A O 1
ATOM 791 N N . CYS A 1 94 ? -9.203 -5.610 9.097 1.00 78.75 94 CYS A N 1
ATOM 792 C CA . CYS A 1 94 ? -8.983 -5.054 10.423 1.00 78.75 94 CYS A CA 1
ATOM 793 C C . CYS A 1 94 ? -8.067 -6.001 11.201 1.00 78.75 94 CYS A C 1
ATOM 795 O O . CYS A 1 94 ? -8.350 -7.193 11.326 1.00 78.75 94 CYS A O 1
ATOM 797 N N . ASN A 1 95 ? -6.949 -5.479 11.681 1.00 72.31 95 ASN A N 1
ATOM 798 C CA . ASN A 1 95 ? -5.995 -6.195 12.503 1.00 72.31 95 ASN A CA 1
ATOM 799 C C . ASN A 1 95 ? -6.255 -5.840 13.970 1.00 72.31 95 ASN A C 1
ATOM 801 O O . ASN A 1 95 ? -5.717 -4.862 14.493 1.00 72.31 95 ASN A O 1
ATOM 805 N N . ASN A 1 96 ? -7.087 -6.659 14.614 1.00 67.50 96 ASN A N 1
ATOM 806 C CA . ASN A 1 96 ? -7.449 -6.555 16.031 1.00 67.50 96 ASN A CA 1
ATOM 807 C C . ASN A 1 96 ? -6.515 -7.379 16.922 1.00 67.50 96 ASN A C 1
ATOM 809 O O . ASN A 1 96 ? -6.945 -7.948 17.919 1.00 67.50 96 ASN A O 1
ATOM 813 N N . ALA A 1 97 ? -5.250 -7.516 16.535 1.00 60.88 97 ALA A N 1
ATOM 814 C CA . ALA A 1 97 ? -4.296 -8.226 17.361 1.00 60.88 97 ALA A CA 1
ATOM 815 C C . ALA A 1 97 ? -4.163 -7.545 18.732 1.00 60.88 97 ALA A C 1
ATOM 817 O O . ALA A 1 97 ? -3.746 -6.389 18.826 1.00 60.88 97 ALA A O 1
ATOM 818 N N . ASP A 1 98 ? -4.493 -8.285 19.792 1.00 52.59 98 ASP A N 1
ATOM 819 C CA . ASP A 1 98 ? -4.308 -7.856 21.184 1.00 52.59 98 ASP A CA 1
ATOM 820 C C . ASP A 1 98 ? -2.825 -7.623 21.515 1.00 52.59 98 ASP A C 1
ATOM 822 O O . ASP A 1 98 ? -2.464 -6.826 22.388 1.00 52.59 98 ASP A O 1
ATOM 826 N N . GLU A 1 99 ? -1.936 -8.281 20.768 1.00 51.06 99 GLU A N 1
ATOM 827 C CA . GLU A 1 99 ? -0.513 -8.008 20.801 1.00 51.06 99 GLU A CA 1
ATOM 828 C C . GLU A 1 99 ? -0.230 -6.676 20.113 1.00 51.06 99 GLU A C 1
ATOM 830 O O . GLU A 1 99 ? -0.492 -6.475 18.926 1.00 51.06 99 GLU A O 1
ATOM 835 N N . ARG A 1 100 ? 0.384 -5.752 20.860 1.00 47.44 100 ARG A N 1
ATOM 836 C CA . ARG A 1 100 ? 1.021 -4.568 20.285 1.00 47.44 100 ARG A CA 1
ATOM 837 C C . ARG A 1 100 ? 2.120 -5.058 19.337 1.00 47.44 100 ARG A C 1
ATOM 839 O O . ARG A 1 100 ? 3.271 -5.138 19.760 1.00 47.44 100 ARG A O 1
ATOM 846 N N . TYR A 1 101 ? 1.806 -5.342 18.071 1.00 50.56 101 TYR A N 1
ATOM 847 C CA . TYR A 1 101 ? 2.775 -5.575 16.993 1.00 50.56 101 TYR A CA 1
ATOM 848 C C . TYR A 1 101 ? 3.524 -4.261 16.698 1.00 50.56 101 TYR A C 1
ATOM 850 O O . TYR A 1 101 ? 3.404 -3.612 15.663 1.00 50.56 101 TYR A O 1
ATOM 858 N N . ARG A 1 102 ? 4.294 -3.824 17.693 1.00 52.47 102 ARG A N 1
ATOM 859 C CA . ARG A 1 102 ? 5.211 -2.686 17.709 1.00 52.47 102 ARG A CA 1
ATOM 860 C C . ARG A 1 102 ? 6.653 -3.204 17.787 1.00 52.47 102 ARG A C 1
ATOM 862 O O . ARG A 1 102 ? 7.501 -2.562 18.394 1.00 52.47 102 ARG A O 1
ATOM 869 N N . GLY A 1 103 ? 6.916 -4.376 17.206 1.00 47.03 103 GLY A N 1
ATOM 870 C CA . GLY A 1 103 ? 8.242 -4.985 17.085 1.00 47.03 103 GLY A CA 1
ATOM 871 C C . GLY A 1 103 ? 8.695 -5.072 15.626 1.00 47.03 103 GLY A C 1
ATOM 872 O O . GLY A 1 103 ? 7.876 -5.025 14.713 1.00 47.03 103 GLY A O 1
ATOM 873 N N . ALA A 1 104 ? 10.007 -5.205 15.410 1.00 41.72 104 ALA A N 1
ATOM 874 C CA . ALA A 1 104 ? 10.643 -5.285 14.088 1.00 41.72 104 ALA A CA 1
ATOM 875 C C . ALA A 1 104 ? 10.335 -6.577 13.299 1.00 41.72 104 ALA A C 1
ATOM 877 O O . ALA A 1 104 ? 10.815 -6.739 12.181 1.00 41.72 104 ALA A O 1
ATOM 878 N N . ALA A 1 105 ? 9.540 -7.490 13.852 1.00 43.72 105 ALA A N 1
ATOM 879 C CA . ALA A 1 105 ? 9.157 -8.726 13.196 1.00 43.72 105 ALA A CA 1
ATOM 880 C C . ALA A 1 105 ? 7.681 -8.653 12.807 1.00 43.72 105 ALA A C 1
ATOM 882 O O . ALA A 1 105 ? 6.801 -8.588 13.661 1.00 43.72 105 ALA A O 1
ATOM 883 N N . PHE A 1 106 ? 7.438 -8.671 11.503 1.00 45.38 106 PHE A N 1
ATOM 884 C CA . PHE A 1 106 ? 6.160 -9.001 10.893 1.00 45.38 106 PHE A CA 1
ATOM 885 C C . PHE A 1 106 ? 6.224 -10.500 10.538 1.00 45.38 106 PHE A C 1
ATOM 887 O O . PHE A 1 106 ? 6.866 -10.820 9.539 1.00 45.38 106 PHE A O 1
ATOM 894 N N . PRO A 1 107 ? 5.636 -11.449 11.298 1.00 49.81 107 PRO A N 1
ATOM 895 C CA . PRO A 1 107 ? 5.685 -12.857 10.923 1.00 49.81 107 PRO A CA 1
ATOM 896 C C . PRO A 1 107 ? 4.286 -13.386 10.583 1.00 49.81 107 PRO A C 1
ATOM 898 O O . PRO A 1 107 ? 3.850 -14.382 11.148 1.00 49.81 107 PRO A O 1
ATOM 901 N N . PHE A 1 108 ? 3.547 -12.734 9.678 1.00 48.16 108 PHE A N 1
ATOM 902 C CA . PHE A 1 108 ? 2.257 -13.288 9.227 1.00 48.16 108 PHE A CA 1
ATOM 903 C C . PHE A 1 108 ? 1.947 -13.180 7.729 1.00 48.16 108 PHE A C 1
ATOM 905 O O . PHE A 1 108 ? 0.971 -13.782 7.276 1.00 48.16 108 PHE A O 1
ATOM 912 N N . PHE A 1 109 ? 2.807 -12.563 6.907 1.00 44.72 109 PHE A N 1
ATOM 913 C CA . PHE A 1 109 ? 2.716 -12.711 5.445 1.00 44.72 109 PHE A CA 1
ATOM 914 C C . PHE A 1 109 ? 3.238 -14.066 4.964 1.00 44.72 109 PHE A C 1
ATOM 916 O O . PHE A 1 109 ? 4.163 -14.100 4.168 1.00 44.72 109 PHE A O 1
ATOM 923 N N . LEU A 1 110 ? 2.665 -15.184 5.417 1.00 47.19 110 LEU A N 1
ATOM 924 C CA . LEU A 1 110 ? 2.881 -16.486 4.760 1.00 47.19 110 LEU A CA 1
ATOM 925 C C . LEU A 1 110 ? 1.669 -17.438 4.771 1.00 47.19 110 LEU A C 1
ATOM 927 O O . LEU A 1 110 ? 1.782 -18.526 4.219 1.00 47.19 110 LEU A O 1
ATOM 931 N N . ARG A 1 111 ? 0.504 -17.068 5.330 1.00 47.53 111 ARG A N 1
ATOM 932 C CA . ARG A 1 111 ? -0.703 -17.927 5.246 1.00 47.53 111 ARG A CA 1
ATOM 933 C C . ARG A 1 111 ? -1.746 -17.489 4.223 1.00 47.53 111 ARG A C 1
ATOM 935 O O . ARG A 1 111 ? -2.660 -18.257 3.947 1.00 47.53 111 ARG A O 1
ATOM 942 N N . LEU A 1 112 ? -1.627 -16.291 3.656 1.00 51.06 112 LEU A N 1
ATOM 943 C CA . LEU A 1 112 ? -2.441 -15.932 2.498 1.00 51.06 112 LEU A CA 1
ATOM 944 C C . LEU A 1 112 ? -1.846 -16.633 1.279 1.00 51.06 112 LEU A C 1
ATOM 946 O O . LEU A 1 112 ? -0.651 -16.474 1.003 1.00 51.06 112 LEU A O 1
ATOM 950 N N . SER A 1 113 ? -2.671 -17.414 0.576 1.00 50.97 113 SER A N 1
ATOM 951 C CA . SER A 1 113 ? -2.298 -17.983 -0.717 1.00 50.97 113 SER A CA 1
ATOM 952 C C . SER A 1 113 ? -1.719 -16.873 -1.595 1.00 50.97 113 SER A C 1
ATOM 954 O O . SER A 1 113 ? -2.224 -15.746 -1.540 1.00 50.97 113 SER A O 1
ATOM 956 N N . PRO A 1 114 ? -0.648 -17.140 -2.367 1.00 53.59 114 PRO A N 1
ATOM 957 C CA . PRO A 1 114 ? -0.129 -16.165 -3.311 1.00 53.59 114 PRO A CA 1
ATOM 958 C C . PRO A 1 114 ? -1.297 -15.625 -4.133 1.00 53.59 114 PRO A C 1
ATOM 960 O O . PRO A 1 114 ? -2.014 -16.409 -4.751 1.00 53.59 114 PRO A O 1
ATOM 963 N N . LEU A 1 115 ? -1.527 -14.309 -4.090 1.00 58.44 115 LEU A N 1
ATOM 964 C CA . LEU A 1 115 ? -2.449 -13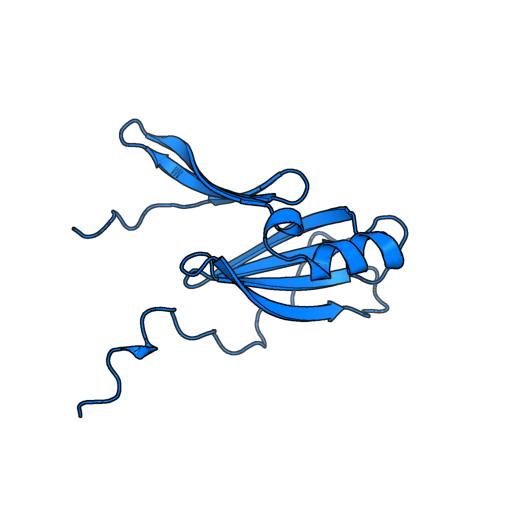.707 -5.043 1.00 58.44 115 LEU A CA 1
ATOM 965 C C . LEU A 1 115 ? -1.888 -14.013 -6.438 1.00 58.44 115 LEU A C 1
ATOM 967 O O . LEU A 1 115 ? -0.675 -13.825 -6.619 1.00 58.44 115 LEU A O 1
ATOM 971 N N . PRO A 1 116 ? -2.714 -14.518 -7.372 1.00 58.78 116 PRO A N 1
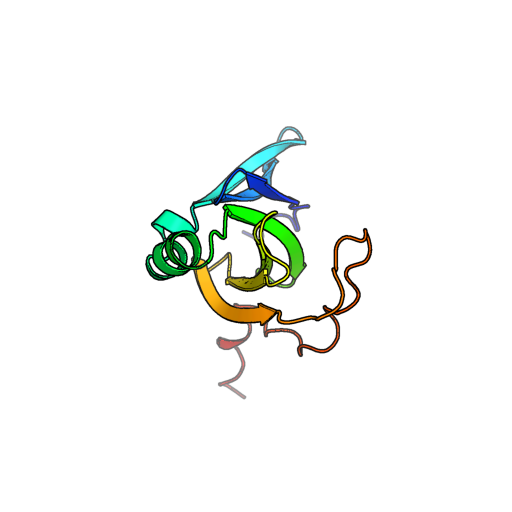ATOM 972 C CA . PRO A 1 116 ? -2.269 -14.792 -8.732 1.00 58.78 116 PRO A CA 1
ATOM 973 C C . PRO A 1 116 ? -1.643 -13.522 -9.301 1.00 58.78 116 PRO A C 1
ATOM 975 O O . PRO A 1 116 ? -2.082 -12.405 -8.975 1.00 58.78 116 PRO A O 1
ATOM 978 N N . ALA A 1 117 ? -0.569 -13.674 -10.077 1.00 54.41 117 ALA A N 1
ATOM 979 C CA . ALA A 1 117 ? 0.028 -12.517 -10.714 1.00 54.41 117 ALA A CA 1
ATOM 980 C C . ALA A 1 117 ? -1.054 -11.858 -11.574 1.00 54.41 117 ALA A C 1
ATOM 982 O O . ALA A 1 117 ? -1.899 -12.531 -12.155 1.00 54.41 117 ALA A O 1
ATOM 983 N N . ALA A 1 118 ? -1.067 -10.527 -11.629 1.00 55.81 118 ALA A N 1
ATOM 984 C CA . ALA A 1 118 ? -2.125 -9.793 -12.328 1.00 55.81 118 ALA A CA 1
ATOM 985 C C . ALA A 1 118 ? -2.229 -10.122 -13.837 1.00 55.81 118 ALA A C 1
ATOM 987 O O . ALA A 1 118 ? -3.188 -9.692 -14.471 1.00 55.81 118 ALA A O 1
ATOM 988 N N . ASP A 1 119 ? -1.257 -10.859 -14.384 1.00 54.91 119 ASP A N 1
ATOM 989 C CA . ASP A 1 119 ? -1.214 -11.323 -15.771 1.00 54.91 119 ASP A CA 1
ATOM 990 C C . ASP A 1 119 ? -1.684 -12.783 -15.953 1.00 54.91 119 ASP A C 1
ATOM 992 O O . ASP A 1 119 ? -1.910 -13.199 -17.087 1.00 54.91 119 ASP A O 1
ATOM 996 N N . ASP A 1 120 ? -1.906 -13.547 -14.876 1.00 49.03 120 ASP A N 1
ATOM 997 C CA . ASP A 1 120 ? -2.253 -14.979 -14.958 1.00 49.03 120 ASP A CA 1
ATOM 998 C C . ASP A 1 120 ? -3.715 -15.228 -15.394 1.00 49.03 120 ASP A C 1
ATOM 1000 O O . ASP A 1 120 ? -4.074 -16.341 -15.773 1.00 49.03 120 ASP A O 1
ATOM 1004 N N . ASP A 1 121 ? -4.564 -14.195 -15.411 1.00 50.84 121 ASP A N 1
ATOM 1005 C CA . ASP A 1 121 ? -5.981 -14.313 -15.796 1.00 50.84 121 ASP A CA 1
ATOM 1006 C C . ASP A 1 121 ? -6.208 -14.328 -17.324 1.00 50.84 121 ASP A C 1
ATOM 1008 O O . ASP A 1 121 ? -7.353 -14.390 -17.775 1.00 50.84 121 ASP A O 1
ATOM 1012 N N . LYS A 1 122 ? -5.149 -14.245 -18.146 1.00 47.31 122 LYS A N 1
ATOM 1013 C CA . LYS A 1 122 ? -5.275 -14.199 -19.617 1.00 47.31 122 LYS A CA 1
ATOM 1014 C C . LYS A 1 122 ? -4.843 -15.452 -20.376 1.00 47.31 122 LYS A C 1
ATOM 1016 O O . LYS A 1 122 ? -5.110 -15.501 -21.571 1.00 47.31 122 LYS A O 1
ATOM 1021 N N . GLU A 1 123 ? -4.256 -16.461 -19.732 1.00 44.34 123 GLU A N 1
ATOM 1022 C CA . GLU A 1 123 ? -3.760 -17.660 -20.442 1.00 44.34 123 GLU A CA 1
ATOM 1023 C C . GLU A 1 123 ? -4.323 -19.003 -19.943 1.00 44.34 123 GLU A C 1
ATOM 1025 O O . GLU A 1 123 ? -3.779 -20.053 -20.266 1.00 44.34 123 GLU A O 1
ATOM 1030 N N . LEU A 1 124 ? -5.445 -19.019 -19.213 1.00 43.00 124 LEU A N 1
ATOM 1031 C CA . LEU A 1 124 ? -6.060 -20.278 -18.759 1.00 43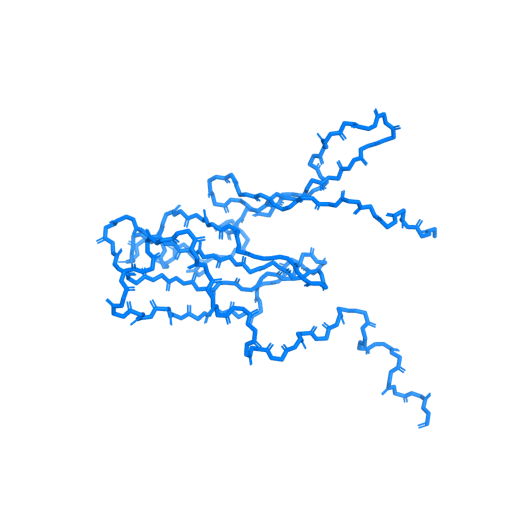.00 124 LEU A CA 1
ATOM 1032 C C . LEU A 1 124 ? -7.528 -20.456 -19.181 1.00 43.00 124 LEU A C 1
ATOM 1034 O O . LEU A 1 124 ? -8.356 -20.906 -18.390 1.00 43.00 124 LEU A O 1
ATOM 1038 N N . GLN A 1 125 ? -7.864 -20.090 -20.424 1.00 42.59 125 GLN A N 1
ATOM 1039 C CA . GLN A 1 125 ? -9.160 -20.435 -21.039 1.00 42.59 125 GLN A CA 1
ATOM 1040 C C . GLN A 1 125 ? -9.078 -21.076 -22.433 1.00 42.59 125 GLN A C 1
ATOM 1042 O O . GLN A 1 125 ? -10.124 -21.410 -22.974 1.00 42.59 125 GLN A O 1
ATOM 1047 N N . ASP A 1 126 ? -7.882 -21.347 -22.966 1.00 39.47 126 ASP A N 1
ATOM 1048 C CA . ASP A 1 126 ? -7.712 -22.115 -24.208 1.00 39.47 126 ASP A CA 1
ATOM 1049 C C . ASP A 1 126 ? -6.714 -23.266 -23.991 1.00 39.47 126 ASP A C 1
ATOM 1051 O O . ASP A 1 126 ? -5.523 -23.140 -24.279 1.00 39.47 126 ASP A O 1
ATOM 1055 N N . ALA A 1 127 ? -7.200 -24.386 -23.447 1.00 36.72 127 ALA A N 1
ATOM 1056 C CA . ALA A 1 127 ? -6.576 -25.710 -23.546 1.00 36.72 127 ALA A CA 1
ATOM 1057 C C . ALA A 1 127 ? -7.630 -26.811 -23.370 1.00 36.72 127 ALA A C 1
ATOM 1059 O O . ALA A 1 127 ? -8.399 -26.735 -22.383 1.00 36.72 127 ALA A O 1
#

Secondary structure (DSSP, 8-state):
-------EEEEEETTEEEEEEE-TTS-EEEEEEEEHHHH-HHHHHHHHHS---EEEEEEEETTEEEEEEE-TT-S-EEEEEEETTTTEEEEEEEE--SS---SS----TTSSPPPPPTTGGGSSS--

pLDDT: mean 76.69, std 19.11, range [30.16, 96.19]

Foldseek 3Di:
DDDPPWDWDWDDDWQKIFIWTQDPVRDTDTPDIQNCCVLPVVVVVCCVVVVFTDKDFDDDDLQKTWIWTGDPVDQKIWTWIARNVVRDTDDIDIDPPPDSPPDPDDPDVPPPDPDPRPPPVPPPPDD

Organism: Aegilops tauschii (NCBI:txid37682)